Protein AF-A0A381WVR0-F1 (afdb_monomer)

pLDDT: mean 75.06, std 11.43, range [48.16, 88.75]

Secondary structure (DSSP, 8-state):
--HHHHHHHHHHHHHHHHH-HHHHHHHHHHH-TTSPPPHHHHHHHHHHTT-HHHHHHH-

Solvent-accessible surface area (backbone atoms only — not comparable to full-atom values): 3357 Å² total; per-residue (Å²): 136,63,65,67,65,52,51,56,54,52,53,52,52,50,51,33,53,76,77,36,42,73,39,44,53,48,4,17,61,69,57,35,88,89,44,83,49,48,73,67,35,37,49,50,27,25,47,76,69,74,41,47,68,59,56,66,73,75,106

Mean predicted aligned error: 7.38 Å

Sequence (59 aa):
MIVIKMVLKIELLSFFLDNHQEYYDAAQELAGHNDDPSPSEMCEAFEKAGKEELFYEIV

Structure (mmCIF, N/CA/C/O backbone):
data_AF-A0A381WVR0-F1
#
_entry.id   AF-A0A381WVR0-F1
#
loop_
_atom_site.group_PDB
_atom_site.id
_atom_site.type_symbol
_atom_site.label_atom_id
_atom_site.label_alt_id
_atom_site.label_comp_id
_atom_site.label_asym_id
_atom_site.label_entity_id
_atom_site.label_seq_id
_atom_site.pdbx_PDB_ins_code
_atom_site.Cartn_x
_atom_site.Cartn_y
_atom_site.Cartn_z
_atom_site.occupancy
_atom_site.B_iso_or_equiv
_atom_site.auth_seq_id
_atom_site.auth_comp_id
_atom_site.auth_asym_id
_atom_site.auth_atom_id
_atom_site.pdbx_PDB_model_num
ATOM 1 N N . MET A 1 1 ? 22.182 -11.850 -7.764 1.00 48.31 1 MET A N 1
ATOM 2 C CA . MET A 1 1 ? 21.007 -12.085 -6.892 1.00 48.31 1 MET A CA 1
ATOM 3 C C . MET A 1 1 ? 19.972 -10.960 -7.053 1.00 48.31 1 MET A C 1
ATOM 5 O O . MET A 1 1 ? 19.542 -10.369 -6.076 1.00 48.31 1 MET A O 1
ATOM 9 N N . ILE A 1 2 ? 19.597 -10.637 -8.300 1.00 51.53 2 ILE A N 1
ATOM 10 C CA . ILE A 1 2 ? 18.696 -9.511 -8.640 1.00 51.53 2 ILE A CA 1
ATOM 11 C C . ILE A 1 2 ? 17.252 -10.006 -8.833 1.00 51.53 2 ILE A C 1
ATOM 13 O O . ILE A 1 2 ? 16.307 -9.317 -8.470 1.00 51.53 2 ILE A O 1
ATOM 17 N N . VAL A 1 3 ? 17.092 -11.245 -9.308 1.00 48.91 3 VAL A N 1
ATOM 18 C CA . VAL A 1 3 ? 15.792 -11.841 -9.649 1.00 48.91 3 VAL A CA 1
ATOM 19 C C . VAL A 1 3 ? 14.880 -11.981 -8.424 1.00 48.91 3 VAL A C 1
ATOM 21 O O . VAL A 1 3 ? 13.736 -11.557 -8.474 1.00 48.91 3 VAL A O 1
ATOM 24 N N . ILE A 1 4 ? 15.399 -12.467 -7.290 1.00 49.78 4 ILE A N 1
ATOM 25 C CA . ILE A 1 4 ? 14.602 -12.676 -6.062 1.00 49.78 4 ILE A CA 1
ATOM 26 C C . ILE A 1 4 ? 14.014 -11.352 -5.538 1.00 49.78 4 ILE A C 1
ATOM 28 O O . ILE A 1 4 ? 12.866 -11.309 -5.111 1.00 49.78 4 ILE A O 1
ATOM 32 N N . LYS A 1 5 ? 14.777 -10.251 -5.630 1.00 48.16 5 LYS A N 1
ATOM 33 C CA . LYS A 1 5 ? 14.350 -8.921 -5.164 1.00 48.16 5 LYS A CA 1
ATOM 34 C C . LYS A 1 5 ? 13.231 -8.321 -6.027 1.00 48.16 5 LYS A C 1
ATOM 36 O O . LYS A 1 5 ? 12.426 -7.555 -5.514 1.00 48.16 5 LYS A O 1
ATOM 41 N N . MET A 1 6 ? 13.187 -8.664 -7.318 1.00 54.16 6 MET A N 1
ATOM 42 C CA . MET A 1 6 ? 12.112 -8.257 -8.232 1.00 54.16 6 MET A CA 1
ATOM 43 C C . MET A 1 6 ? 10.835 -9.077 -8.027 1.00 54.16 6 MET A C 1
ATOM 45 O O . MET A 1 6 ? 9.756 -8.500 -8.040 1.00 54.16 6 MET A O 1
ATOM 49 N N . VAL A 1 7 ? 10.952 -10.389 -7.794 1.00 58.09 7 VAL A N 1
ATOM 50 C CA . VAL A 1 7 ? 9.788 -11.275 -7.603 1.00 58.09 7 VAL A CA 1
ATOM 51 C C . VAL A 1 7 ? 8.991 -10.880 -6.358 1.00 58.09 7 VAL A C 1
ATOM 53 O O . VAL A 1 7 ? 7.780 -10.718 -6.446 1.00 58.09 7 VAL A O 1
ATOM 56 N N . LEU A 1 8 ? 9.673 -10.603 -5.239 1.00 58.47 8 LEU A N 1
ATOM 57 C CA . LEU A 1 8 ? 9.011 -10.200 -3.992 1.00 58.47 8 LEU A CA 1
ATOM 58 C C . LEU A 1 8 ? 8.203 -8.901 -4.143 1.00 58.47 8 LEU A C 1
ATOM 60 O O . LEU A 1 8 ? 7.113 -8.779 -3.598 1.00 58.47 8 LEU A O 1
ATOM 64 N N . LYS A 1 9 ? 8.725 -7.932 -4.909 1.00 62.56 9 LYS A N 1
ATOM 65 C CA . LYS A 1 9 ? 8.044 -6.652 -5.142 1.00 62.56 9 LYS A CA 1
ATOM 66 C C . LYS A 1 9 ? 6.771 -6.834 -5.981 1.00 62.56 9 LYS A C 1
ATOM 68 O O . LYS A 1 9 ? 5.777 -6.172 -5.716 1.00 62.56 9 LYS A O 1
ATOM 73 N N . ILE A 1 10 ? 6.804 -7.731 -6.968 1.00 65.06 10 ILE A N 1
ATOM 74 C CA . ILE A 1 10 ? 5.665 -8.011 -7.856 1.00 65.06 10 ILE A CA 1
ATOM 75 C C . ILE A 1 10 ? 4.539 -8.724 -7.094 1.00 65.06 10 ILE A C 1
ATOM 77 O O . ILE A 1 10 ? 3.377 -8.352 -7.242 1.00 65.06 10 ILE A O 1
ATOM 81 N N . GLU A 1 11 ? 4.867 -9.712 -6.257 1.00 69.50 11 GLU A N 1
ATOM 82 C CA . GLU A 1 11 ? 3.859 -10.457 -5.487 1.00 69.50 11 GLU A CA 1
ATOM 83 C C . GLU A 1 11 ? 3.200 -9.595 -4.405 1.00 69.50 11 GLU A C 1
ATOM 85 O O . GLU A 1 11 ? 1.987 -9.665 -4.226 1.00 69.50 11 GLU A O 1
ATOM 90 N N . LEU A 1 12 ? 3.971 -8.721 -3.750 1.00 72.06 12 LEU A N 1
ATOM 91 C CA . LEU A 1 12 ? 3.453 -7.795 -2.745 1.00 72.06 12 LEU A CA 1
ATOM 92 C C . LEU A 1 12 ? 2.461 -6.793 -3.355 1.00 72.06 12 LEU A C 1
ATOM 94 O O . LEU A 1 12 ? 1.356 -6.621 -2.848 1.00 72.06 12 LEU A O 1
ATOM 98 N N . LEU A 1 13 ? 2.834 -6.160 -4.473 1.00 70.44 13 LEU A N 1
ATOM 99 C CA . 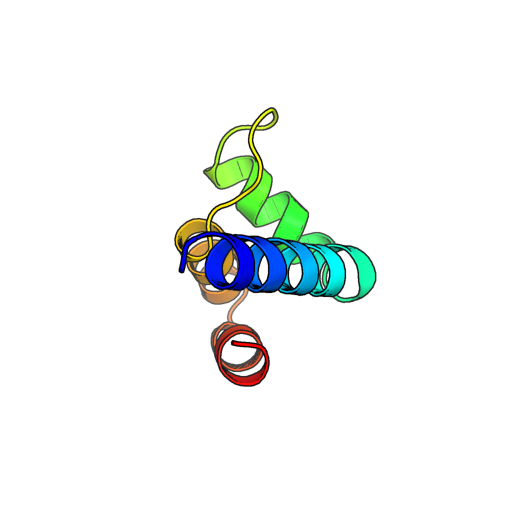LEU A 1 13 ? 1.956 -5.213 -5.164 1.00 70.44 13 LEU A CA 1
ATOM 100 C C . LEU A 1 13 ? 0.688 -5.901 -5.674 1.00 70.44 13 LEU A C 1
ATOM 102 O O . LEU A 1 13 ? -0.389 -5.338 -5.531 1.00 70.44 13 LEU A O 1
ATOM 106 N N . SER A 1 14 ? 0.801 -7.130 -6.187 1.00 74.69 14 SER A N 1
ATOM 107 C CA . SER A 1 14 ? -0.360 -7.914 -6.630 1.00 74.69 14 SER A CA 1
ATOM 108 C C . SER A 1 14 ? -1.294 -8.254 -5.465 1.00 74.69 14 SER A C 1
ATOM 110 O O . SER A 1 14 ? -2.501 -8.077 -5.582 1.00 74.69 14 SER A O 1
ATOM 112 N N . PHE A 1 15 ? -0.750 -8.654 -4.308 1.00 75.94 15 PHE A N 1
ATOM 113 C CA . PHE A 1 15 ? -1.547 -8.893 -3.101 1.00 75.94 15 PHE A CA 1
ATOM 114 C C . PHE A 1 15 ? -2.330 -7.644 -2.682 1.00 75.94 15 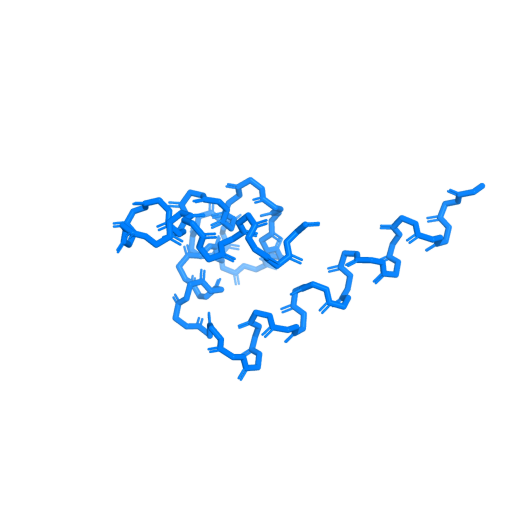PHE A C 1
ATOM 116 O O . PHE A 1 15 ? -3.515 -7.740 -2.355 1.00 75.94 15 PHE A O 1
ATOM 123 N N . PHE A 1 16 ? -1.680 -6.478 -2.711 1.00 74.50 16 PHE A N 1
ATOM 124 C CA . PHE A 1 16 ? -2.338 -5.217 -2.393 1.00 74.50 16 PHE A CA 1
ATOM 125 C C . PHE A 1 16 ? -3.394 -4.833 -3.431 1.00 74.50 16 PHE A C 1
ATOM 127 O O . PHE A 1 16 ? -4.477 -4.413 -3.042 1.00 74.50 16 PHE A O 1
ATOM 134 N N . LEU A 1 17 ? -3.131 -5.035 -4.722 1.00 73.25 17 LEU A N 1
ATOM 135 C CA . LEU A 1 17 ? -4.112 -4.814 -5.788 1.00 73.25 17 LEU A CA 1
ATOM 136 C C . LEU A 1 17 ? -5.361 -5.693 -5.604 1.00 73.25 17 LEU A C 1
ATOM 138 O O . LEU A 1 17 ? -6.478 -5.212 -5.769 1.00 73.25 17 LEU A O 1
ATOM 142 N N . ASP A 1 18 ? -5.173 -6.950 -5.198 1.00 78.88 18 ASP A N 1
ATOM 143 C CA . ASP A 1 18 ? -6.253 -7.933 -5.070 1.00 78.88 18 ASP A CA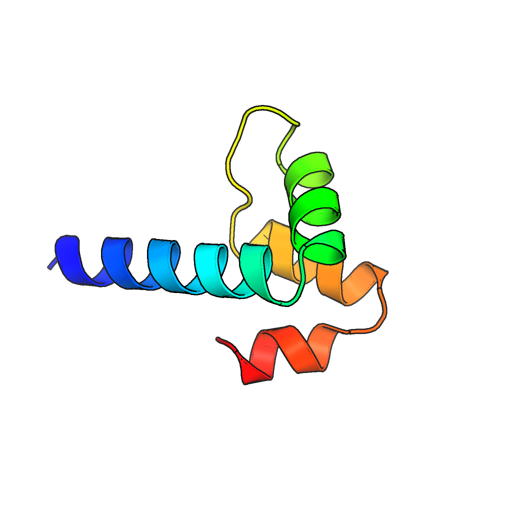 1
ATOM 144 C C . ASP A 1 18 ? -7.063 -7.800 -3.767 1.00 78.88 18 ASP A C 1
ATOM 146 O O . ASP A 1 18 ? -8.261 -8.086 -3.753 1.00 78.88 18 ASP A O 1
ATOM 150 N N . ASN A 1 19 ? -6.435 -7.385 -2.659 1.00 73.06 19 ASN A N 1
ATOM 151 C CA . ASN A 1 19 ? -7.063 -7.385 -1.323 1.00 73.06 19 ASN A CA 1
ATOM 152 C C . ASN A 1 19 ? -7.304 -5.980 -0.753 1.00 73.06 19 ASN A C 1
ATOM 154 O O . ASN A 1 19 ? -8.107 -5.802 0.162 1.00 73.06 19 ASN A O 1
ATOM 158 N N . HIS A 1 20 ? -6.595 -4.985 -1.275 1.00 80.50 20 HIS A N 1
ATOM 159 C CA . HIS A 1 20 ? -6.395 -3.677 -0.657 1.00 80.50 20 HIS A CA 1
ATOM 160 C C . HIS A 1 20 ? -6.290 -2.567 -1.71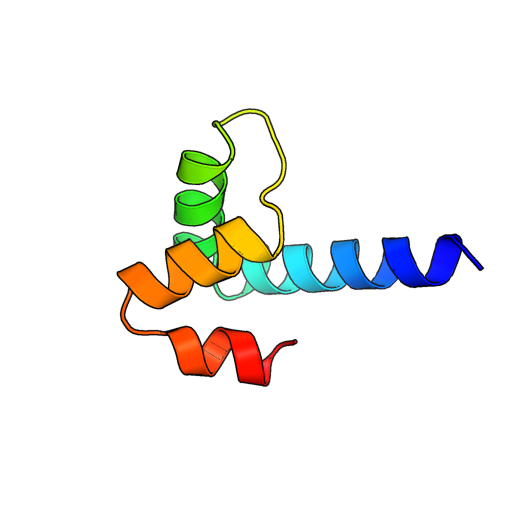9 1.00 80.50 20 HIS A C 1
ATOM 162 O O . HIS A 1 20 ? -5.503 -1.629 -1.577 1.00 80.50 20 HIS A O 1
ATOM 168 N N . GLN A 1 21 ? -7.097 -2.678 -2.782 1.00 81.75 21 GLN A N 1
ATOM 169 C CA . GLN A 1 21 ? -7.056 -1.792 -3.950 1.00 81.75 21 GLN A CA 1
ATOM 170 C C . GLN A 1 21 ? -7.169 -0.305 -3.578 1.00 81.75 21 GLN A C 1
ATOM 172 O O . GLN A 1 21 ? -6.468 0.516 -4.153 1.00 81.75 21 GLN A O 1
ATOM 177 N N . GLU A 1 22 ? -7.968 0.037 -2.559 1.00 84.06 22 GLU A N 1
ATOM 178 C CA . GLU A 1 22 ? -8.109 1.420 -2.076 1.00 84.06 22 GLU A CA 1
ATOM 179 C C . GLU A 1 22 ? -6.772 2.051 -1.640 1.00 84.06 22 GLU A C 1
ATOM 181 O O . GLU A 1 22 ? -6.532 3.232 -1.886 1.00 84.06 22 GLU A O 1
ATOM 186 N N . TYR A 1 23 ? -5.878 1.263 -1.031 1.00 82.94 23 TYR A N 1
ATOM 187 C CA . TYR A 1 23 ? -4.574 1.739 -0.566 1.00 82.94 23 TYR A CA 1
ATOM 188 C C . TYR A 1 23 ? -3.544 1.722 -1.691 1.00 82.94 23 TYR A C 1
ATOM 190 O O . TYR A 1 23 ? -2.654 2.569 -1.708 1.00 82.94 23 TYR A O 1
ATOM 198 N N . TYR A 1 24 ? -3.680 0.797 -2.646 1.00 84.62 24 TYR A N 1
ATOM 199 C CA . TYR A 1 24 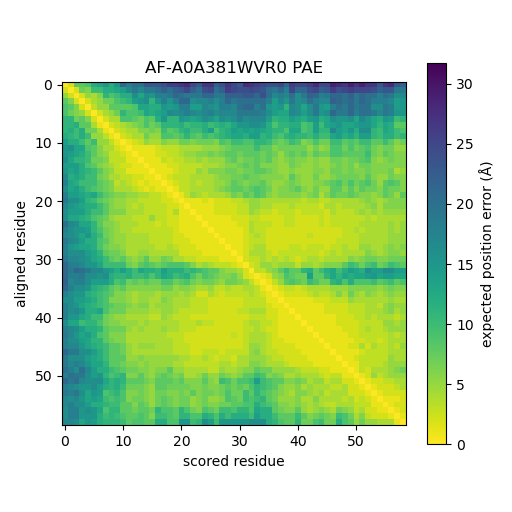? -2.866 0.797 -3.857 1.00 84.62 24 TYR A CA 1
ATOM 200 C C . TYR A 1 24 ? -3.159 2.034 -4.716 1.00 84.62 24 TYR A C 1
ATOM 202 O O . TYR A 1 24 ? -2.223 2.722 -5.107 1.00 84.62 24 TYR A O 1
ATOM 210 N N . ASP A 1 25 ? -4.432 2.374 -4.933 1.00 86.25 25 ASP A N 1
ATOM 211 C CA . ASP A 1 25 ? -4.830 3.569 -5.685 1.00 86.25 25 ASP A CA 1
ATOM 212 C C . ASP A 1 25 ? -4.345 4.846 -4.976 1.00 86.25 25 ASP A C 1
ATOM 214 O O . ASP A 1 25 ? -3.750 5.718 -5.607 1.00 86.25 25 ASP A O 1
ATOM 218 N N . ALA A 1 26 ? -4.497 4.927 -3.648 1.00 87.19 26 ALA A N 1
ATOM 219 C CA . ALA A 1 26 ? -3.975 6.045 -2.860 1.00 87.19 26 ALA A CA 1
ATOM 220 C C . ALA A 1 26 ? -2.439 6.152 -2.929 1.00 87.19 26 ALA A C 1
ATOM 222 O O . ALA A 1 26 ? -1.893 7.251 -3.010 1.00 87.19 26 ALA A O 1
ATOM 223 N N . ALA A 1 27 ? -1.723 5.026 -2.931 1.00 87.38 27 ALA A N 1
ATOM 224 C CA . ALA A 1 27 ? -0.275 5.014 -3.114 1.00 87.38 27 ALA A CA 1
ATOM 225 C C . ALA A 1 27 ? 0.125 5.401 -4.546 1.00 87.38 27 ALA A C 1
ATOM 227 O O . ALA A 1 27 ? 1.130 6.081 -4.745 1.00 87.38 27 ALA A O 1
ATOM 228 N N . GLN A 1 28 ? -0.671 5.016 -5.543 1.00 88.25 28 GLN A N 1
ATOM 229 C CA . GLN A 1 28 ? -0.465 5.382 -6.941 1.00 88.25 28 GLN A CA 1
ATOM 230 C C . GLN A 1 28 ? -0.679 6.886 -7.170 1.00 88.25 28 GLN A C 1
ATOM 232 O O . GLN A 1 28 ? 0.046 7.506 -7.948 1.00 88.25 28 GLN A O 1
ATOM 237 N N . GLU A 1 29 ? -1.621 7.509 -6.455 1.00 88.75 29 GLU A N 1
ATOM 238 C CA . GLU A 1 29 ? -1.767 8.970 -6.435 1.00 88.75 29 GLU A CA 1
ATOM 239 C C . GLU A 1 29 ? -0.517 9.664 -5.868 1.00 88.75 29 GLU A C 1
ATOM 241 O O . GLU A 1 29 ? -0.133 10.724 -6.367 1.00 88.75 29 GLU A O 1
ATOM 246 N N . LEU A 1 30 ? 0.149 9.061 -4.873 1.00 85.94 30 LEU A N 1
ATOM 247 C CA . LEU A 1 30 ? 1.398 9.578 -4.294 1.00 85.94 30 LEU A CA 1
ATOM 248 C C . LEU A 1 30 ? 2.604 9.391 -5.226 1.00 85.94 30 LEU A C 1
ATOM 250 O O . LEU A 1 30 ? 3.423 10.303 -5.336 1.00 85.94 30 LEU A O 1
ATOM 254 N N . ALA A 1 31 ? 2.682 8.254 -5.921 1.00 85.44 31 ALA A N 1
ATOM 255 C CA . ALA A 1 31 ? 3.726 7.962 -6.907 1.00 85.44 31 ALA A CA 1
ATOM 256 C C . ALA A 1 31 ? 3.574 8.781 -8.204 1.00 85.44 31 ALA A C 1
ATOM 258 O O . ALA A 1 31 ? 4.546 9.035 -8.915 1.00 85.44 31 ALA A O 1
ATOM 259 N N . GLY A 1 32 ? 2.352 9.236 -8.488 1.00 80.88 32 GLY A N 1
ATOM 260 C CA . GLY A 1 32 ? 1.952 9.844 -9.748 1.00 80.88 32 GLY A CA 1
ATOM 261 C C . GLY A 1 32 ? 1.309 8.794 -10.652 1.00 80.88 32 GLY A C 1
ATOM 262 O O . GLY A 1 32 ? 1.923 7.782 -10.959 1.00 80.88 32 GLY A O 1
ATOM 263 N N . HIS A 1 33 ? 0.082 9.066 -11.114 1.00 68.62 33 HIS A N 1
ATOM 264 C CA . HIS A 1 33 ? -0.865 8.142 -11.775 1.00 68.62 33 HIS A CA 1
ATOM 265 C C . HIS A 1 33 ? -0.346 7.197 -12.889 1.00 68.62 33 HIS A C 1
ATOM 267 O O . HIS A 1 33 ? -1.107 6.346 -13.342 1.00 68.62 33 HIS A O 1
ATOM 273 N N . ASN A 1 34 ? 0.889 7.346 -13.376 1.00 69.88 34 ASN A N 1
ATOM 274 C CA . ASN A 1 34 ? 1.482 6.489 -14.409 1.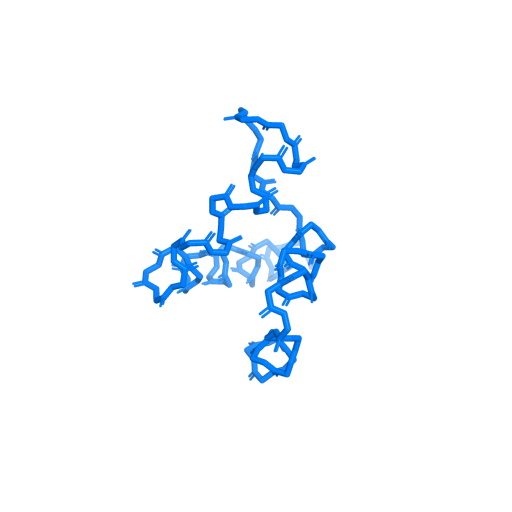00 69.88 34 ASN A CA 1
ATOM 275 C C . ASN A 1 34 ? 2.589 5.552 -13.893 1.00 69.88 34 ASN A C 1
ATOM 277 O O . ASN A 1 34 ? 3.077 4.743 -14.681 1.00 69.88 34 ASN A O 1
ATOM 281 N N . ASP A 1 35 ? 2.975 5.648 -12.620 1.00 77.31 35 ASP A N 1
ATOM 282 C CA . ASP A 1 35 ? 4.031 4.836 -12.020 1.00 77.31 35 ASP A CA 1
ATOM 283 C C . ASP A 1 35 ? 3.462 3.840 -10.996 1.00 77.31 35 ASP A C 1
ATOM 285 O O . ASP A 1 35 ? 2.477 4.110 -10.308 1.00 77.31 35 ASP A O 1
ATOM 289 N N . ASP A 1 36 ? 4.087 2.661 -10.908 1.00 80.75 36 ASP A N 1
ATOM 290 C CA . ASP A 1 36 ? 3.806 1.697 -9.842 1.00 80.75 36 ASP A CA 1
ATOM 291 C C . ASP A 1 36 ? 4.269 2.270 -8.494 1.00 80.75 36 ASP A C 1
ATOM 293 O O . ASP A 1 36 ? 5.444 2.653 -8.378 1.00 80.75 36 ASP A O 1
ATOM 297 N N . PRO A 1 37 ? 3.424 2.247 -7.447 1.00 82.62 37 PRO A N 1
ATOM 298 C CA . PRO A 1 37 ? 3.825 2.731 -6.141 1.00 82.62 37 PRO A CA 1
ATOM 299 C C . PRO A 1 37 ? 4.988 1.914 -5.569 1.00 82.62 37 PRO A C 1
ATOM 301 O O . PRO A 1 37 ? 5.072 0.682 -5.645 1.00 82.62 37 PRO A O 1
ATOM 304 N N . SER A 1 38 ? 5.940 2.618 -4.979 1.00 82.31 38 SER A N 1
ATOM 305 C CA . SER A 1 38 ? 7.009 2.049 -4.178 1.00 82.31 38 SER A CA 1
ATOM 306 C C . SER A 1 38 ? 6.484 1.613 -2.805 1.00 82.31 38 SER A C 1
ATOM 308 O O . SER A 1 38 ? 5.473 2.122 -2.325 1.00 82.31 38 SER A O 1
ATOM 310 N N . PRO A 1 39 ? 7.198 0.709 -2.110 1.00 77.62 39 PRO A N 1
ATOM 311 C CA . PRO A 1 39 ? 6.839 0.323 -0.748 1.00 77.62 39 PRO A CA 1
ATOM 312 C C . PRO A 1 39 ? 6.696 1.511 0.214 1.00 77.62 39 PRO A C 1
ATOM 314 O O . PRO A 1 39 ? 5.890 1.442 1.129 1.00 77.62 39 PRO A O 1
ATOM 317 N N . SER A 1 40 ? 7.439 2.602 -0.001 1.00 82.56 40 SER A N 1
ATOM 318 C CA . SER A 1 40 ? 7.325 3.809 0.823 1.00 82.56 40 SER A CA 1
ATOM 319 C C . SER A 1 40 ? 6.012 4.556 0.587 1.00 82.56 40 SER A C 1
ATOM 321 O O . SER A 1 40 ? 5.386 4.985 1.549 1.00 82.56 40 SER A O 1
ATOM 323 N N . GLU A 1 41 ? 5.572 4.683 -0.667 1.00 87.31 41 GLU A N 1
ATOM 324 C CA . GLU A 1 41 ? 4.272 5.294 -0.992 1.00 87.31 41 GLU A CA 1
ATOM 325 C C . GLU A 1 41 ? 3.117 4.412 -0.514 1.00 87.31 41 GLU A C 1
ATOM 327 O O . GLU A 1 41 ? 2.117 4.925 -0.017 1.00 87.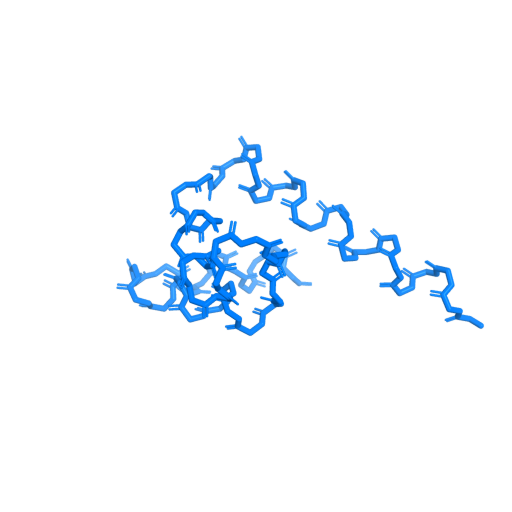31 41 GLU A O 1
ATOM 332 N N . MET A 1 42 ? 3.288 3.087 -0.576 1.00 84.06 42 MET A N 1
ATOM 333 C CA . MET A 1 42 ? 2.359 2.141 0.040 1.00 84.06 42 MET A CA 1
ATOM 334 C C . MET A 1 42 ? 2.276 2.376 1.554 1.00 84.06 42 MET A C 1
ATOM 336 O O . MET A 1 42 ? 1.180 2.604 2.055 1.00 84.06 42 MET A O 1
ATOM 340 N N . CYS A 1 43 ? 3.404 2.409 2.280 1.00 82.88 43 CYS A N 1
ATOM 341 C CA . CYS A 1 43 ? 3.415 2.742 3.713 1.00 82.88 43 CYS A CA 1
ATOM 342 C C . CYS A 1 43 ? 2.652 4.035 4.004 1.00 82.88 43 CYS A C 1
ATOM 344 O O . CYS A 1 43 ? 1.825 4.067 4.909 1.00 82.88 43 CYS A O 1
ATOM 346 N N . GLU A 1 44 ? 2.917 5.091 3.235 1.00 87.00 44 GLU A N 1
ATOM 347 C CA . GLU A 1 44 ? 2.314 6.403 3.456 1.00 87.00 44 GLU A CA 1
ATOM 348 C C . GLU A 1 44 ? 0.797 6.396 3.187 1.00 87.00 44 GLU A C 1
ATOM 350 O O . GLU A 1 44 ? 0.035 7.053 3.899 1.00 87.00 44 GLU A O 1
ATOM 355 N N . ALA A 1 45 ? 0.332 5.614 2.206 1.00 87.69 45 ALA A N 1
ATOM 35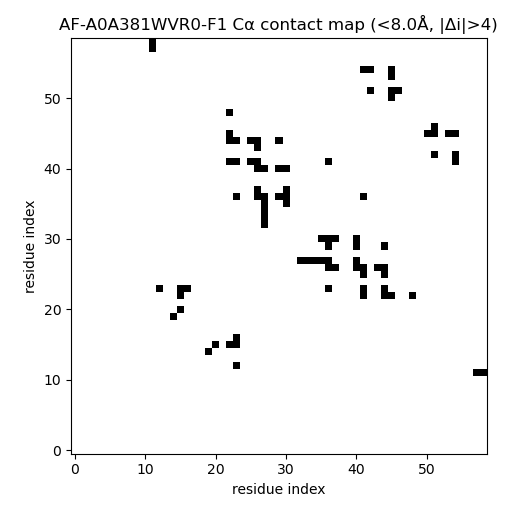6 C CA . ALA A 1 45 ? -1.092 5.391 1.965 1.00 87.69 45 ALA A CA 1
ATOM 357 C C . ALA A 1 45 ? -1.765 4.639 3.129 1.00 87.69 45 ALA A C 1
ATOM 359 O O . ALA A 1 45 ? -2.840 5.041 3.584 1.00 87.69 45 ALA A O 1
ATOM 360 N N . PHE A 1 46 ? -1.116 3.599 3.663 1.00 84.50 46 PHE A N 1
ATOM 361 C CA . PHE A 1 46 ? -1.604 2.862 4.834 1.00 84.50 46 PHE A CA 1
ATOM 362 C C . PHE A 1 46 ? -1.594 3.717 6.111 1.00 84.50 46 PHE A C 1
ATOM 364 O O . PHE A 1 46 ? -2.552 3.671 6.882 1.00 84.50 46 PHE A O 1
ATOM 371 N N . GLU A 1 47 ? -0.565 4.538 6.326 1.00 85.62 47 GLU A N 1
ATOM 372 C CA . GLU A 1 47 ? -0.465 5.458 7.467 1.00 85.62 47 GLU A CA 1
ATOM 373 C C . GLU A 1 47 ? -1.573 6.519 7.423 1.00 85.62 47 GLU A C 1
ATOM 375 O O . GLU A 1 47 ? -2.286 6.715 8.410 1.00 85.62 47 GLU A O 1
ATOM 380 N N . LYS A 1 48 ? -1.814 7.138 6.257 1.00 85.81 48 LYS A N 1
ATOM 381 C CA . LYS A 1 48 ? -2.916 8.104 6.072 1.00 85.81 48 LYS A CA 1
ATOM 382 C C . LYS A 1 48 ? -4.290 7.489 6.328 1.00 85.81 48 LYS A C 1
ATOM 384 O O . LYS A 1 48 ? -5.191 8.185 6.793 1.00 85.81 48 LYS A O 1
ATOM 389 N N . ALA A 1 49 ? -4.445 6.197 6.057 1.00 84.19 49 ALA A N 1
ATOM 390 C CA . ALA A 1 49 ? -5.658 5.451 6.360 1.00 84.19 49 ALA A CA 1
ATOM 391 C C . ALA A 1 49 ? -5.769 4.990 7.827 1.00 84.19 49 ALA A C 1
ATOM 393 O O . ALA A 1 49 ? -6.810 4.460 8.220 1.00 84.19 49 ALA A O 1
ATOM 394 N N . GLY A 1 50 ? -4.722 5.161 8.644 1.00 83.62 50 GLY A N 1
ATOM 395 C CA . GLY A 1 50 ? -4.655 4.619 10.005 1.00 83.62 50 GLY A CA 1
ATOM 396 C C . GLY A 1 50 ? -4.577 3.087 10.034 1.00 83.62 50 GLY A C 1
ATOM 397 O O . GLY A 1 50 ? -5.109 2.451 10.943 1.00 83.62 50 GLY A O 1
ATOM 398 N N . LYS A 1 51 ? -3.980 2.489 8.999 1.00 79.94 51 LYS A N 1
ATOM 399 C CA . LYS A 1 51 ? -3.892 1.042 8.743 1.00 79.94 51 LYS A CA 1
ATOM 400 C C . LYS A 1 51 ? -2.443 0.564 8.613 1.00 79.94 51 LYS A C 1
ATOM 402 O O . LYS A 1 51 ? -2.189 -0.470 8.007 1.00 79.94 51 LYS A O 1
ATOM 407 N N . GLU A 1 52 ? -1.499 1.297 9.195 1.00 78.50 52 GLU A N 1
ATOM 408 C CA . GLU A 1 52 ? -0.061 0.996 9.155 1.00 78.50 52 GLU A CA 1
ATOM 409 C C . GLU A 1 52 ? 0.285 -0.431 9.618 1.00 78.50 52 GLU A C 1
ATOM 411 O O . GLU A 1 52 ? 1.157 -1.067 9.031 1.00 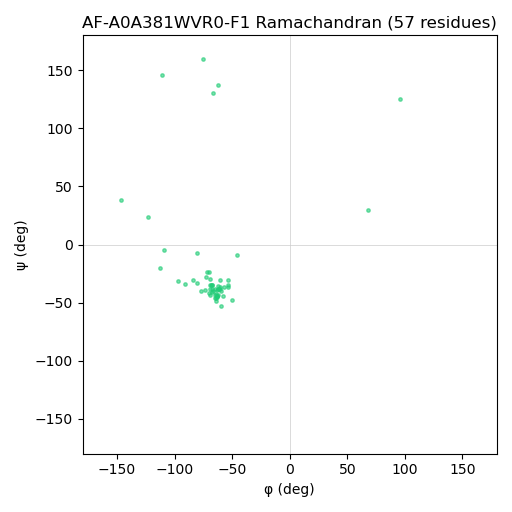78.50 52 GLU A O 1
ATOM 416 N N . GLU A 1 53 ? -0.444 -0.977 10.599 1.00 74.81 53 GLU A N 1
ATOM 417 C CA . GLU A 1 53 ? -0.237 -2.341 11.109 1.00 74.81 53 GLU A CA 1
ATOM 418 C C . GLU A 1 53 ? -0.436 -3.420 10.029 1.00 74.81 53 GLU A C 1
ATOM 420 O O . GLU A 1 53 ? 0.335 -4.373 9.977 1.00 74.81 53 GLU A O 1
ATOM 425 N N . LEU A 1 54 ? -1.397 -3.242 9.110 1.00 69.44 54 LEU A N 1
ATOM 426 C CA . LEU A 1 54 ? -1.649 -4.192 8.016 1.00 69.44 54 LEU A CA 1
ATOM 427 C C . LEU A 1 54 ? -0.467 -4.279 7.054 1.00 69.44 54 LEU A C 1
ATOM 429 O O . LEU A 1 54 ? -0.132 -5.363 6.590 1.00 69.44 54 LEU A O 1
ATOM 433 N N . PHE A 1 55 ? 0.190 -3.155 6.767 1.00 70.88 55 PHE A N 1
ATOM 434 C CA . PHE A 1 55 ? 1.355 -3.157 5.890 1.00 70.88 55 PHE A CA 1
ATOM 435 C C . PHE A 1 55 ? 2.504 -3.980 6.492 1.00 70.88 55 PHE A C 1
ATOM 437 O O . PHE A 1 55 ? 3.101 -4.793 5.790 1.00 70.88 55 PHE A O 1
ATOM 444 N N . TYR A 1 56 ? 2.775 -3.820 7.792 1.00 70.00 56 TYR A N 1
ATOM 445 C CA . TYR A 1 56 ? 3.815 -4.584 8.493 1.00 70.00 56 TYR A CA 1
ATOM 446 C C . TYR A 1 56 ? 3.475 -6.067 8.684 1.00 70.00 56 TYR A C 1
ATOM 448 O O . TYR A 1 56 ? 4.384 -6.870 8.854 1.00 70.00 56 TYR A O 1
ATOM 456 N N . GLU A 1 57 ? 2.195 -6.447 8.682 1.00 68.50 57 GLU A N 1
ATOM 457 C CA . GLU A 1 57 ? 1.799 -7.862 8.687 1.00 68.50 57 GLU A CA 1
ATOM 458 C C . GLU A 1 57 ? 2.041 -8.547 7.333 1.00 68.50 57 GLU A C 1
ATOM 460 O O . GLU A 1 57 ? 2.246 -9.761 7.283 1.00 68.50 57 GLU A O 1
ATOM 465 N N . ILE A 1 58 ? 2.004 -7.778 6.240 1.00 66.00 58 ILE A N 1
ATOM 466 C CA . ILE A 1 58 ? 2.136 -8.283 4.867 1.00 66.00 58 ILE A CA 1
ATOM 467 C C . ILE A 1 58 ? 3.605 -8.291 4.396 1.00 66.00 58 ILE A C 1
ATOM 469 O O . ILE A 1 58 ? 3.980 -9.173 3.620 1.00 66.00 58 ILE A O 1
ATOM 473 N N . VAL A 1 59 ? 4.423 -7.323 4.834 1.00 64.56 59 VAL A N 1
ATOM 474 C CA . VAL A 1 59 ? 5.858 -7.177 4.485 1.00 64.56 59 VAL A CA 1
ATOM 475 C C . VAL A 1 59 ? 6.770 -7.974 5.411 1.00 64.56 59 VAL A C 1
ATOM 477 O O . VAL A 1 59 ? 7.658 -8.678 4.871 1.00 64.56 59 VAL A O 1
#

Nearest PDB structures (foldseek):
  1jfi-assembly1_B  TM=4.946E-01  e=2.923E+00  Homo sapiens
  6tah-assembly2_B  TM=3.176E-01  e=6.339E+00  Pseudomonas aeruginosa

Radius of gyration: 11.13 Å; Cα contacts (8 Å, |Δi|>4): 45; chains: 1; bounding box: 29×22×26 Å

Organism: NCBI:txid408172

Foldseek 3Di:
DVVVVVVLQVVLLVCCVVPPVQLQVQLCVVVDVPDGGDLVSSCVSCVVVVNNVVSVVSD